Protein 3NRL (pdb70)

Sequence (134 aa):
REGTLFYDTETGRYDIRFDLESFYGGLHCGECFDVKVKDVWVPVRIEGDDWYLVGLNVSRLDGLRVRREGTLFYDTETGRYDIRFDLESFYGGLHCGECFDVKVKDVWVPVRIEGDDWYLVGLNVSRLDGLRVR

Structure (mmCIF, N/CA/C/O backbone):
data_3NRL
#
_entry.id   3NRL
#
_cell.length_a   40.581
_cell.length_b   53.072
_cell.length_c   76.477
_cell.angle_alpha   90.000
_cell.angle_beta   90.000
_cell.angle_gamma   90.000
#
_symmetry.space_group_name_H-M   'P 21 21 21'
#
loop_
_entity.id
_entity.type
_entity.pdbx_description
1 polymer 'uncharacterized protein RUMGNA_01417'
2 non-polymer 'SULFATE ION'
3 water water
#
loop_
_atom_site.group_PDB
_atom_site.id
_atom_site.type_symbol
_atom_site.label_atom_id
_atom_site.label_alt_id
_atom_site.label_comp_id
_atom_site.label_asym_id
_atom_site.label_entity_id
_atom_site.label_seq_id
_atom_site.pdbx_PDB_ins_code
_atom_site.Cartn_x
_atom_site.Cartn_y
_atom_site.Cartn_z
_atom_site.occupancy
_atom_site.B_iso_or_equiv
_atom_site.auth_seq_id
_atom_site.auth_comp_id
_atom_site.auth_asym_id
_atom_site.auth_atom_id
_atom_site.pdbx_PDB_model_num
ATOM 1 N N . ARG A 1 5 ? 29.812 16.747 7.600 1.00 35.71 5 ARG A N 1
ATOM 2 C CA . ARG A 1 5 ? 30.847 17.656 8.167 1.00 38.50 5 ARG A CA 1
ATOM 3 C C . ARG A 1 5 ? 30.838 19.036 7.514 1.00 31.56 5 ARG A C 1
ATOM 4 O O . ARG A 1 5 ? 30.383 19.999 8.121 1.00 25.83 5 ARG A O 1
ATOM 12 N N . GLU A 1 6 ? 31.330 19.130 6.282 1.00 29.19 6 GLU A N 1
ATOM 13 C CA . GLU A 1 6 ? 31.380 20.414 5.588 1.00 23.66 6 GLU A CA 1
ATOM 14 C C . GLU A 1 6 ? 30.216 20.661 4.636 1.00 25.24 6 GLU A C 1
ATOM 15 O O . GLU A 1 6 ? 29.747 19.755 3.946 1.00 23.60 6 GLU A O 1
ATOM 21 N N . GLY A 1 7 ? 29.752 21.906 4.616 1.00 21.26 7 GLY A N 1
ATOM 22 C CA . GLY A 1 7 ? 28.643 22.271 3.755 1.00 22.37 7 GLY A CA 1
ATOM 23 C C . GLY A 1 7 ? 28.605 23.766 3.502 1.00 22.19 7 GLY A C 1
ATOM 24 O O . GLY A 1 7 ? 29.522 24.497 3.873 1.00 17.42 7 GLY A O 1
ATOM 25 N N . THR A 1 8 ? 27.534 24.222 2.871 1.00 19.26 8 THR A N 1
ATOM 26 C CA . THR A 1 8 ? 27.378 25.635 2.568 1.00 13.91 8 THR A CA 1
ATOM 27 C C . THR A 1 8 ? 26.100 26.145 3.207 1.00 16.53 8 THR A C 1
ATOM 28 O O . THR A 1 8 ? 25.057 25.492 3.140 1.00 17.31 8 THR A O 1
ATOM 32 N N . LEU A 1 9 ? 26.198 27.314 3.826 1.00 18.30 9 LEU A N 1
ATOM 33 C CA . LEU A 1 9 ? 25.078 27.948 4.513 1.00 13.98 9 LEU A CA 1
ATOM 34 C C . LEU A 1 9 ? 24.239 28.777 3.544 1.00 17.26 9 LEU A C 1
ATOM 35 O O . LEU A 1 9 ? 24.778 29.518 2.714 1.00 17.99 9 LEU A O 1
ATOM 40 N N . PHE A 1 10 ? 22.916 28.649 3.641 1.00 17.95 10 PHE A N 1
ATOM 41 C CA . PHE A 1 10 ? 22.024 29.394 2.760 1.00 19.39 10 PHE A CA 1
ATOM 42 C C . PHE A 1 10 ? 20.656 29.604 3.402 1.00 15.84 10 PHE A C 1
ATOM 43 O O . PHE A 1 10 ? 20.262 28.869 4.311 1.00 21.90 10 PHE A O 1
ATOM 51 N N . TYR A 1 11 ? 19.936 30.615 2.934 1.00 26.51 11 TYR A N 1
ATOM 52 C CA . TYR A 1 11 ? 18.617 30.911 3.481 1.00 26.31 11 TYR A CA 1
ATOM 53 C C . TYR A 1 11 ? 17.522 30.226 2.673 1.00 27.15 11 TYR A C 1
ATOM 54 O O . TYR A 1 11 ? 17.477 30.337 1.447 1.00 27.86 11 TYR A O 1
ATOM 63 N N . ASP A 1 12 ? 16.639 29.520 3.370 1.00 31.64 12 ASP A N 1
ATOM 64 C CA . ASP A 1 12 ? 15.538 28.821 2.719 1.00 34.24 12 ASP A CA 1
ATOM 65 C C . ASP A 1 12 ? 14.261 29.653 2.817 1.00 38.54 12 ASP A C 1
ATOM 66 O O . ASP A 1 12 ? 13.748 29.877 3.909 1.00 39.93 12 ASP A O 1
ATOM 71 N N . THR A 1 13 ? 13.749 30.101 1.676 1.00 45.16 13 THR A N 1
ATOM 72 C CA . THR A 1 13 ? 12.540 30.918 1.649 1.00 53.87 13 THR A CA 1
ATOM 73 C C . THR A 1 13 ? 11.309 30.269 2.282 1.00 58.43 13 THR A C 1
ATOM 74 O O . THR A 1 13 ? 10.715 30.834 3.199 1.00 63.60 13 THR A O 1
ATOM 78 N N . GLU A 1 14 ? 10.918 29.094 1.794 1.00 66.55 14 GLU A N 1
ATOM 79 C CA . GLU A 1 14 ? 9.747 28.405 2.338 1.00 71.20 14 GLU A CA 1
ATOM 80 C C . GLU A 1 14 ? 10.004 27.786 3.706 1.00 71.39 14 GLU A C 1
ATOM 81 O O . GLU A 1 14 ? 9.587 26.665 3.987 1.00 75.48 14 GLU A O 1
ATOM 87 N N . THR A 1 15 ? 10.691 28.554 4.544 1.00 67.60 15 THR A N 1
ATOM 88 C CA . THR A 1 15 ? 11.057 28.195 5.911 1.00 64.95 15 THR A CA 1
ATOM 89 C C . THR A 1 15 ? 12.049 29.269 6.315 1.00 61.26 15 THR A C 1
ATOM 90 O O . THR A 1 15 ? 13.246 29.121 6.081 1.00 65.48 15 THR A O 1
ATOM 94 N N . GLY A 1 16 ? 11.539 30.351 6.899 1.00 54.33 16 GLY A N 1
ATOM 95 C CA . GLY A 1 16 ? 12.378 31.463 7.315 1.00 52.27 16 GLY A CA 1
ATOM 96 C C . GLY A 1 16 ? 13.594 31.096 8.142 1.00 44.83 16 GLY A C 1
ATOM 97 O O . GLY A 1 16 ? 13.928 31.783 9.105 1.00 51.06 16 GLY A O 1
ATOM 98 N N . ARG A 1 17 ? 14.262 30.017 7.755 1.00 41.94 17 ARG A N 1
ATOM 99 C CA . ARG A 1 17 ? 15.445 29.540 8.446 1.00 35.85 17 ARG A CA 1
ATOM 100 C C . ARG A 1 17 ? 16.603 29.359 7.481 1.00 35.66 17 ARG A C 1
ATOM 101 O O . ARG A 1 17 ? 16.414 29.206 6.270 1.00 29.60 17 ARG A O 1
ATOM 109 N N . TYR A 1 18 ? 17.807 29.379 8.036 1.00 33.20 18 TYR A N 1
ATOM 110 C CA . TYR A 1 18 ? 19.007 29.153 7.253 1.00 30.25 18 TYR A CA 1
ATOM 111 C C . TYR A 1 18 ? 19.178 27.645 7.273 1.00 26.15 18 TYR A C 1
ATOM 112 O O . TYR A 1 18 ? 18.700 26.973 8.191 1.00 26.85 18 TYR A O 1
ATOM 121 N N . ASP A 1 19 ? 19.828 27.105 6.254 1.00 30.11 19 ASP A N 1
ATOM 122 C CA . ASP A 1 19 ? 20.034 25.669 6.193 1.00 30.45 19 ASP A CA 1
ATOM 123 C C . ASP A 1 19 ? 21.425 25.398 5.655 1.00 23.52 19 ASP A C 1
ATOM 124 O O . ASP A 1 19 ? 22.118 26.313 5.215 1.00 20.46 19 ASP A O 1
ATOM 129 N N . ILE A 1 20 ? 21.833 24.139 5.695 1.00 25.25 20 ILE A N 1
ATOM 130 C CA . ILE A 1 20 ? 23.150 23.769 5.217 1.00 24.19 20 ILE A CA 1
ATOM 131 C C . ILE A 1 20 ? 23.075 22.671 4.171 1.00 29.20 20 ILE A C 1
ATOM 132 O O . ILE A 1 20 ? 22.468 21.626 4.395 1.00 27.71 20 ILE A O 1
ATOM 137 N N . ARG A 1 21 ? 23.688 22.922 3.023 1.00 21.59 21 ARG A N 1
ATOM 138 C CA . ARG A 1 21 ? 23.717 21.935 1.958 1.00 23.63 21 ARG A CA 1
ATOM 139 C C . ARG A 1 21 ? 25.049 21.198 2.053 1.00 26.38 21 ARG A C 1
ATOM 140 O O . ARG A 1 21 ? 26.112 21.802 1.885 1.00 23.98 21 ARG A O 1
ATOM 148 N N . PHE A 1 22 ? 24.988 19.897 2.321 1.00 27.76 22 PHE A N 1
ATOM 149 C CA . PHE A 1 22 ? 26.194 19.088 2.442 1.00 26.98 22 PHE A CA 1
ATOM 150 C C . PHE A 1 22 ? 26.560 18.415 1.127 1.00 32.26 22 PHE A C 1
ATOM 151 O O . PHE A 1 22 ? 27.736 18.273 0.795 1.00 33.82 22 PHE A O 1
ATOM 159 N N . ASP A 1 23 ? 25.544 17.999 0.384 1.00 27.10 23 ASP A N 1
ATOM 160 C CA . ASP A 1 23 ? 25.762 17.316 -0.881 1.00 38.14 23 ASP A CA 1
ATOM 161 C C . ASP A 1 23 ? 24.762 17.835 -1.902 1.00 36.48 23 ASP A C 1
ATOM 162 O O . ASP A 1 23 ? 23.886 18.633 -1.571 1.00 32.81 23 ASP A O 1
ATOM 167 N N . LEU A 1 24 ? 24.890 17.375 -3.140 1.00 33.23 24 LEU A N 1
ATOM 168 C CA . LEU A 1 24 ? 23.990 17.798 -4.202 1.00 36.12 24 LEU A CA 1
ATOM 169 C C . LEU A 1 24 ? 22.530 17.663 -3.760 1.00 40.52 24 LEU A C 1
ATOM 170 O O . LEU A 1 24 ? 21.696 18.512 -4.077 1.00 36.95 24 LEU A O 1
ATOM 175 N N . GLU A 1 25 ? 22.228 1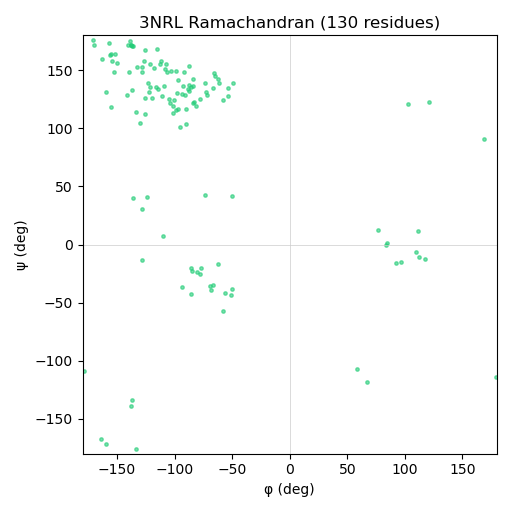6.604 -3.016 1.00 39.33 25 GLU A N 1
ATOM 176 C CA . GLU A 1 25 ? 20.869 16.376 -2.533 1.00 46.16 25 GLU A CA 1
ATOM 177 C C . GLU A 1 25 ? 20.828 15.950 -1.068 1.00 45.48 25 GLU A C 1
ATOM 178 O O . GLU A 1 25 ? 20.049 15.079 -0.683 1.00 45.96 25 GLU A O 1
ATOM 184 N N . SER A 1 26 ? 21.671 16.575 -0.255 1.00 38.77 26 SER A N 1
ATOM 185 C CA . SER A 1 26 ? 21.735 16.276 1.171 1.00 31.59 26 SER A CA 1
ATOM 186 C C . SER A 1 26 ? 21.753 17.597 1.930 1.00 37.46 26 SER A C 1
ATOM 187 O O . SER A 1 26 ? 22.708 18.366 1.817 1.00 26.09 26 SER A O 1
ATOM 190 N N . PHE A 1 27 ? 20.694 17.850 2.698 1.00 31.10 27 PHE A N 1
ATOM 191 C CA . PHE A 1 27 ? 20.560 19.087 3.462 1.00 32.90 27 PHE A CA 1
ATOM 192 C C . PHE A 1 27 ? 20.423 18.805 4.955 1.00 38.05 27 PHE A C 1
ATOM 193 O O . PHE A 1 27 ? 19.986 17.724 5.350 1.00 42.08 27 PHE A O 1
ATOM 201 N N . TYR A 1 28 ? 20.790 19.778 5.784 1.00 32.44 28 TYR A N 1
ATOM 202 C CA . TYR A 1 28 ? 20.700 19.613 7.233 1.00 31.31 28 TYR A CA 1
ATOM 203 C C . TYR A 1 28 ? 19.240 19.568 7.688 1.00 34.71 28 TYR A C 1
ATOM 204 O O . TYR A 1 28 ? 18.896 18.843 8.621 1.00 37.95 28 TYR A O 1
ATOM 213 N N . GLY A 1 29 ? 18.385 20.347 7.031 1.00 36.21 29 GLY A N 1
ATOM 214 C CA . GLY A 1 29 ? 16.976 20.349 7.386 1.00 42.20 29 GLY A CA 1
ATOM 215 C C . GLY A 1 29 ? 16.488 21.618 8.055 1.00 43.72 29 GLY A C 1
ATOM 216 O O . GLY A 1 29 ? 15.290 21.779 8.292 1.00 45.08 29 GLY A O 1
ATOM 217 N N . GLY A 1 30 ? 17.409 22.523 8.364 1.00 44.59 30 GLY A N 1
ATOM 218 C CA . GLY A 1 30 ? 17.023 23.766 9.003 1.00 37.88 30 GLY A CA 1
ATOM 219 C C . GLY A 1 30 ? 17.681 23.980 10.350 1.00 33.92 30 GLY A C 1
ATOM 220 O O . GLY A 1 30 ? 17.551 23.157 11.255 1.00 35.24 30 GLY A O 1
ATOM 221 N N . LEU A 1 31 ? 18.391 25.097 10.475 1.00 31.04 31 LEU A N 1
ATOM 222 C CA . LEU A 1 31 ? 19.078 25.460 11.708 1.00 28.60 31 LEU A CA 1
ATOM 223 C C . LEU A 1 31 ? 18.133 26.159 12.682 1.00 25.23 31 LEU A C 1
ATOM 224 O O . LEU A 1 31 ? 17.360 27.026 12.289 1.00 24.44 31 LEU A O 1
ATOM 229 N N . HIS A 1 32 ? 18.206 25.784 13.953 1.00 32.91 32 HIS A N 1
ATOM 230 C CA . HIS A 1 32 ? 17.362 26.391 14.978 1.00 37.53 32 HIS A CA 1
ATOM 231 C C . HIS A 1 32 ? 18.223 27.295 15.852 1.00 32.01 32 HIS A C 1
ATOM 232 O O . HIS A 1 32 ? 19.439 27.096 15.940 1.00 33.61 32 HIS A O 1
ATOM 239 N N . CYS A 1 33 ? 17.606 28.286 16.492 1.00 29.31 33 CYS A N 1
ATOM 240 C CA . CYS A 1 33 ? 18.357 29.191 17.355 1.00 28.16 33 CYS A CA 1
ATOM 241 C C . CYS A 1 33 ? 19.235 28.404 18.317 1.00 31.89 33 CYS A C 1
ATOM 242 O O . CYS A 1 33 ? 18.821 27.376 18.847 1.00 34.24 33 CYS A O 1
ATOM 245 N N . GLY A 1 34 ? 20.457 28.881 18.520 1.00 27.65 34 GLY A N 1
ATOM 246 C CA . GLY A 1 34 ? 21.364 28.210 19.432 1.00 30.64 34 GLY A CA 1
ATOM 247 C C . GLY A 1 34 ? 22.288 27.166 18.827 1.00 30.29 34 GLY A C 1
ATOM 248 O O . GLY A 1 34 ? 23.271 26.779 19.458 1.00 28.45 34 GLY A O 1
ATOM 249 N N . GLU A 1 35 ? 21.997 26.705 17.614 1.00 31.01 35 GLU A N 1
ATOM 250 C CA . GLU A 1 35 ? 22.849 25.694 16.997 1.00 32.75 35 GLU A CA 1
ATOM 251 C C . GLU A 1 35 ? 24.240 26.237 16.684 1.00 29.60 35 GLU A C 1
ATOM 252 O O . GLU A 1 35 ? 24.390 27.340 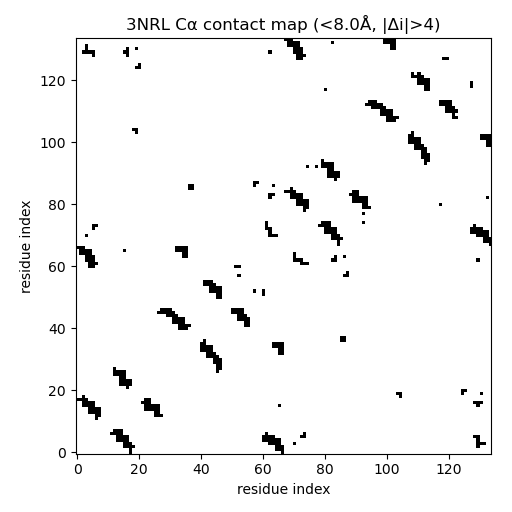16.163 1.00 25.79 35 GLU A O 1
ATOM 258 N N . CYS A 1 36 ? 25.255 25.448 17.015 1.00 25.98 36 CYS A N 1
ATOM 259 C CA . CYS A 1 36 ? 26.643 25.837 16.799 1.00 27.94 36 CYS A CA 1
ATOM 260 C C . CYS A 1 36 ? 27.315 25.067 15.662 1.00 27.77 36 CYS A C 1
ATOM 261 O O . CYS A 1 36 ? 26.966 23.922 15.372 1.00 23.92 36 CYS A O 1
ATOM 264 N N . PHE A 1 37 ? 28.288 25.718 15.029 1.00 29.55 37 PHE A N 1
ATOM 265 C CA . PHE A 1 37 ? 29.048 25.144 13.922 1.00 18.69 37 PHE A CA 1
ATOM 266 C C . PHE A 1 37 ? 30.222 26.082 13.622 1.00 21.15 37 PHE A C 1
ATOM 267 O O . PHE A 1 37 ? 30.294 27.167 14.196 1.00 19.95 37 PHE A O 1
ATOM 275 N N . ASP A 1 38 ? 31.145 25.665 12.755 1.00 18.43 38 ASP A N 1
ATOM 276 C CA . ASP A 1 38 ? 32.292 26.511 12.412 1.00 17.77 38 ASP A CA 1
ATOM 277 C C . ASP A 1 38 ? 32.102 27.146 11.042 1.00 17.76 38 ASP A C 1
ATOM 278 O O . ASP A 1 38 ? 31.467 26.565 10.166 1.00 23.98 38 ASP A O 1
ATOM 283 N N . VAL A 1 39 ? 32.671 28.336 10.870 1.00 17.20 39 VAL A N 1
ATOM 284 C CA . VAL A 1 39 ? 32.622 29.041 9.599 1.00 10.07 39 VAL A CA 1
ATOM 285 C C . VAL A 1 39 ? 34.053 29.104 9.086 1.00 13.32 39 VAL A C 1
ATOM 286 O O . VAL A 1 39 ? 34.980 29.426 9.834 1.00 15.99 39 VAL A O 1
ATOM 290 N N . LYS A 1 40 ? 34.228 28.794 7.810 1.00 14.68 40 LYS A N 1
ATOM 291 C CA . LYS A 1 40 ? 35.544 28.822 7.203 1.00 18.00 40 LYS A CA 1
ATOM 292 C C . LYS A 1 40 ? 35.924 30.268 6.891 1.00 18.31 40 LYS A C 1
ATOM 293 O O . LYS A 1 40 ? 35.174 30.995 6.234 1.00 17.03 40 LYS A O 1
ATOM 299 N N . VAL A 1 41 ? 37.079 30.684 7.397 1.00 18.88 41 VAL A N 1
ATOM 300 C CA . VAL A 1 41 ? 37.591 32.024 7.161 1.00 18.26 41 VAL A CA 1
ATOM 301 C C . VAL A 1 41 ? 39.018 31.806 6.701 1.00 20.08 41 VAL A C 1
ATOM 302 O O . VAL A 1 41 ? 39.906 31.490 7.501 1.00 20.13 41 VAL A O 1
ATOM 306 N N . LYS A 1 42 ? 39.221 31.963 5.398 1.00 21.32 42 LYS A N 1
ATOM 307 C CA . LYS A 1 42 ? 40.517 31.744 4.778 1.00 27.30 42 LYS A CA 1
ATOM 308 C C . LYS A 1 42 ? 40.943 30.303 5.062 1.00 25.36 42 LYS A C 1
ATOM 309 O O . LYS A 1 42 ? 40.369 29.372 4.503 1.00 32.35 42 LYS A O 1
ATOM 315 N N . ASP A 1 43 ? 41.921 30.108 5.939 1.00 20.74 43 ASP A N 1
ATOM 316 C CA . ASP A 1 43 ? 42.383 28.757 6.247 1.00 33.53 43 ASP A CA 1
ATOM 317 C C . ASP A 1 43 ? 41.996 28.313 7.655 1.00 37.81 43 ASP A C 1
ATOM 318 O O . ASP A 1 43 ? 42.419 27.255 8.120 1.00 33.18 43 ASP A O 1
ATOM 323 N N . VAL A 1 44 ? 41.187 29.120 8.332 1.00 30.38 44 VAL A N 1
ATOM 324 C CA . VAL A 1 44 ? 40.787 28.807 9.697 1.00 27.35 44 VAL A CA 1
ATOM 325 C C . VAL A 1 44 ? 39.291 28.601 9.868 1.00 31.59 44 VAL A C 1
ATOM 326 O O . VAL A 1 44 ? 38.489 29.164 9.127 1.00 25.16 44 VAL A O 1
ATOM 330 N N . TRP A 1 45 ? 38.930 27.785 10.856 1.00 24.77 45 TRP A N 1
ATOM 331 C CA . TRP A 1 45 ? 37.536 27.522 11.168 1.00 22.95 45 TRP A CA 1
ATOM 332 C C . TRP A 1 45 ? 37.207 28.310 12.431 1.00 26.21 45 TRP A C 1
ATOM 333 O O . TRP A 1 45 ? 37.848 28.126 13.467 1.00 24.83 45 TRP A O 1
ATOM 344 N N . VAL A 1 46 ? 36.210 29.187 12.335 1.00 22.92 46 VAL A N 1
ATOM 345 C CA . VAL A 1 46 ? 35.797 30.027 13.455 1.00 20.50 46 VAL A CA 1
ATOM 346 C C . VAL A 1 46 ? 34.496 29.519 14.067 1.00 18.37 46 VAL A C 1
ATOM 347 O O . VAL A 1 46 ? 33.497 29.363 13.368 1.00 15.08 46 VAL A O 1
ATOM 351 N N . PRO A 1 47 ? 34.491 29.259 15.386 1.00 17.00 47 PRO A N 1
ATOM 352 C CA . PRO A 1 47 ? 33.285 28.770 16.061 1.00 18.79 47 PRO A CA 1
ATOM 353 C C . PRO A 1 47 ? 32.221 29.855 16.184 1.00 16.87 47 PRO A C 1
ATOM 354 O O . PRO A 1 47 ? 32.495 30.962 16.650 1.00 22.41 47 PRO A O 1
ATOM 358 N N . VAL A 1 48 ? 31.008 29.539 15.756 1.00 15.27 48 VAL A N 1
ATOM 359 C CA . VAL A 1 48 ? 29.920 30.502 15.841 1.00 14.98 48 VAL A CA 1
ATOM 360 C C . VAL A 1 48 ? 28.654 29.832 16.341 1.00 21.72 48 VAL A C 1
ATOM 361 O O . VAL A 1 48 ? 28.580 28.606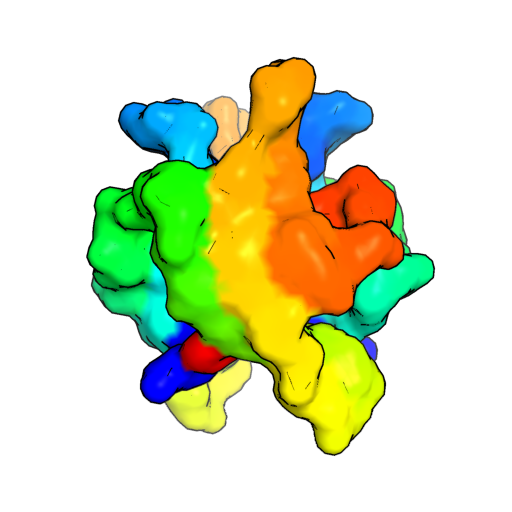 16.452 1.00 22.94 48 VAL A O 1
ATOM 365 N N . ARG A 1 49 ? 27.656 30.654 16.640 1.00 16.89 49 ARG A N 1
ATOM 366 C CA . ARG A 1 49 ? 26.364 30.169 17.100 1.00 24.20 49 ARG A CA 1
ATOM 367 C C . ARG A 1 49 ? 25.359 31.014 16.334 1.00 19.83 49 ARG A C 1
ATOM 368 O O . ARG A 1 49 ? 25.525 32.228 16.239 1.00 27.39 49 ARG A O 1
ATOM 376 N N . ILE A 1 50 ? 24.340 30.388 15.756 1.00 13.40 50 ILE A N 1
ATOM 377 C CA . ILE A 1 50 ? 23.357 31.171 15.023 1.00 12.35 50 ILE A CA 1
ATOM 378 C C . ILE A 1 50 ? 22.211 31.523 15.960 1.00 22.12 50 ILE A C 1
ATOM 379 O O . ILE A 1 50 ? 21.759 30.691 16.742 1.00 22.24 50 ILE A O 1
ATOM 384 N N . GLU A 1 51 ? 21.762 32.771 15.889 1.00 17.99 51 GLU A N 1
ATOM 385 C CA . GLU A 1 51 ? 20.685 33.248 16.747 1.00 25.09 51 GLU A CA 1
ATOM 386 C C . GLU A 1 51 ? 19.711 34.098 15.949 1.00 26.95 51 GLU A C 1
ATOM 387 O O . GLU A 1 51 ? 19.974 34.450 14.799 1.00 22.62 51 GLU A O 1
ATOM 401 N N . GLY A 1 53 ? 17.398 37.646 16.161 1.00 30.73 53 GLY A N 1
ATOM 402 C CA . GLY A 1 53 ? 17.060 38.894 16.823 1.00 36.08 53 GLY A CA 1
ATOM 403 C C . GLY A 1 53 ? 15.941 39.454 15.972 1.00 35.16 53 GLY A C 1
ATOM 404 O O . GLY A 1 53 ? 14.832 38.923 15.983 1.00 38.29 53 GLY A O 1
ATOM 405 N N . ASP A 1 54 ? 16.220 40.521 15.233 1.00 37.77 54 ASP A N 1
ATOM 406 C CA . ASP A 1 54 ? 15.224 41.088 14.333 1.00 43.70 54 ASP A CA 1
ATOM 407 C C . ASP A 1 54 ? 15.366 40.262 13.063 1.00 47.41 54 ASP A C 1
ATOM 408 O O . ASP A 1 54 ? 14.444 40.157 12.251 1.00 42.27 54 ASP A O 1
ATOM 413 N N . ASP A 1 55 ? 16.547 39.667 12.922 1.00 39.69 55 ASP A N 1
ATOM 414 C CA . ASP A 1 55 ? 16.885 38.828 11.782 1.00 40.22 55 ASP A CA 1
ATOM 415 C C . ASP A 1 55 ? 17.997 37.872 12.215 1.00 40.64 55 ASP A C 1
ATOM 416 O O . ASP A 1 55 ? 18.650 38.093 13.240 1.00 35.04 55 ASP A O 1
ATOM 421 N N . TRP A 1 56 ? 18.210 36.811 11.442 1.00 29.28 56 TRP A N 1
ATOM 422 C CA . TRP A 1 56 ? 19.245 35.833 11.769 1.00 26.32 56 TRP A CA 1
ATOM 423 C C . TRP A 1 56 ? 20.636 36.460 11.778 1.00 24.88 56 TRP A C 1
ATOM 424 O O . TRP A 1 56 ? 20.966 37.270 10.911 1.00 21.72 56 TRP A O 1
ATOM 435 N N . TYR A 1 57 ? 21.456 36.079 12.754 1.00 19.69 57 TYR A N 1
ATOM 436 C CA . TYR A 1 57 ? 22.810 36.606 12.835 1.00 18.74 57 TYR A CA 1
ATOM 437 C C . TYR A 1 57 ? 23.723 35.588 13.505 1.00 20.61 57 TYR A C 1
ATOM 438 O O . TYR A 1 57 ? 23.255 34.639 14.136 1.00 20.00 57 TYR A O 1
ATOM 447 N N . LEU A 1 58 ? 25.028 35.777 13.356 1.00 19.55 58 LEU A N 1
ATOM 448 C CA . LEU A 1 58 ? 25.972 34.852 13.960 1.00 18.77 58 LEU A CA 1
ATOM 449 C C . LEU A 1 58 ? 26.717 35.479 15.127 1.00 23.18 58 LEU A C 1
ATOM 450 O O . LEU A 1 58 ? 27.142 36.634 15.068 1.00 24.35 58 LEU A O 1
ATOM 455 N N . VAL A 1 59 ? 26.843 34.718 16.206 1.00 21.66 59 VAL A N 1
ATOM 456 C CA . VAL A 1 59 ? 27.591 35.172 17.361 1.00 15.05 59 VAL A CA 1
ATOM 457 C C . VAL A 1 59 ? 28.957 34.517 17.174 1.00 18.23 59 VAL A C 1
ATOM 458 O O . VAL A 1 59 ? 29.036 33.319 16.902 1.00 20.21 59 VAL A O 1
ATOM 462 N N . GLY A 1 60 ? 30.022 35.301 17.286 1.00 16.65 60 GLY A N 1
ATOM 463 C CA . GLY A 1 60 ? 31.354 34.746 17.146 1.00 22.95 60 GLY A CA 1
ATOM 464 C C . GLY A 1 60 ? 32.124 35.184 15.921 1.00 24.03 60 GLY A C 1
ATOM 465 O O . GLY A 1 60 ? 33.322 34.928 15.815 1.00 24.40 60 GLY A O 1
ATOM 466 N N . LEU A 1 61 ? 31.444 35.850 14.996 1.00 24.42 61 LEU A N 1
ATOM 467 C CA . LEU A 1 61 ? 32.091 36.302 13.779 1.00 25.26 61 LEU A CA 1
ATOM 468 C C . LEU A 1 61 ? 31.296 37.427 13.133 1.00 22.97 61 LEU A C 1
ATOM 469 O O . LEU A 1 61 ? 30.082 37.326 12.962 1.00 23.90 61 LEU A O 1
ATOM 474 N N . ASN A 1 62 ? 31.984 38.506 12.783 1.00 20.37 62 ASN A N 1
ATOM 475 C CA . ASN A 1 62 ? 31.323 39.626 12.137 1.00 24.51 62 ASN A CA 1
ATOM 476 C C . ASN A 1 62 ? 31.361 39.411 10.625 1.00 23.76 62 ASN A C 1
ATOM 477 O O . ASN A 1 62 ? 32.435 39.346 10.020 1.00 21.65 62 ASN A O 1
ATOM 482 N N . VAL A 1 63 ? 30.181 39.268 10.028 1.00 18.41 63 VAL A N 1
ATOM 483 C CA . VAL A 1 63 ? 30.067 39.075 8.586 1.00 25.58 63 VAL A CA 1
ATOM 484 C C . VAL A 1 63 ? 28.994 40.005 8.020 1.00 24.34 63 VAL A C 1
ATOM 485 O O . VAL A 1 63 ? 28.060 40.386 8.725 1.00 22.97 63 VAL A O 1
ATOM 489 N N . SER A 1 64 ? 29.129 40.366 6.747 1.00 18.98 64 SER A N 1
ATOM 490 C CA . SER A 1 64 ? 28.166 41.254 6.097 1.00 21.76 64 SER A CA 1
ATOM 491 C C . SER A 1 64 ? 26.814 40.566 5.963 1.00 24.94 64 SER A C 1
ATOM 492 O O . SER A 1 64 ? 25.763 41.205 6.061 1.00 27.72 64 SER A O 1
ATOM 495 N N . ARG A 1 65 ? 26.858 39.257 5.732 1.00 19.34 65 ARG A N 1
ATOM 496 C CA . ARG A 1 65 ? 25.662 38.442 5.582 1.00 17.43 65 ARG A CA 1
ATOM 497 C C . ARG A 1 65 ? 26.045 36.976 5.744 1.00 12.68 65 ARG A C 1
ATOM 498 O O . ARG A 1 65 ? 27.210 36.614 5.581 1.00 15.41 65 ARG A O 1
ATOM 506 N N . LEU A 1 66 ? 25.063 36.137 6.050 1.00 17.37 66 LEU A N 1
ATOM 507 C CA . LEU A 1 66 ? 25.302 34.709 6.259 1.00 20.39 66 LEU A CA 1
ATOM 508 C C . LEU A 1 66 ? 25.290 33.874 4.977 1.00 17.32 66 LEU A C 1
ATOM 509 O O . LEU A 1 66 ? 25.833 32.772 4.934 1.00 13.06 66 LEU A O 1
ATOM 514 N N . ASP A 1 67 ? 24.673 34.406 3.933 1.00 15.54 67 ASP A N 1
ATOM 515 C CA . ASP A 1 67 ? 24.539 33.687 2.671 1.00 23.80 67 ASP A CA 1
ATOM 516 C C . ASP A 1 67 ? 25.823 33.242 1.987 1.00 20.06 67 ASP A C 1
ATOM 517 O O . ASP A 1 67 ? 26.701 34.051 1.702 1.00 18.11 67 ASP A O 1
ATOM 522 N N . GLY A 1 68 ? 25.911 31.944 1.713 1.00 18.93 68 GLY A N 1
ATOM 523 C CA . GLY A 1 68 ? 27.061 31.407 1.015 1.00 18.42 68 GLY A CA 1
ATOM 524 C C . GLY A 1 68 ? 28.292 31.054 1.819 1.00 20.64 68 GLY A C 1
ATOM 525 O O . GLY A 1 68 ? 29.288 30.624 1.250 1.00 17.17 68 GLY A O 1
ATOM 526 N N . LEU A 1 69 ? 28.249 31.232 3.134 1.00 14.78 69 LEU A N 1
ATOM 527 C CA . LEU A 1 69 ? 29.411 30.905 3.952 1.00 16.92 69 LEU A CA 1
ATOM 528 C C . LEU A 1 69 ? 29.674 29.403 3.921 1.00 13.37 69 LEU A C 1
ATOM 529 O O . LEU A 1 69 ? 28.742 28.606 3.807 1.00 14.39 69 LEU A O 1
ATOM 534 N N . ARG A 1 70 ? 30.943 29.014 4.007 1.00 13.54 70 ARG A N 1
ATOM 535 C CA . ARG A 1 70 ? 31.276 27.595 4.048 1.00 15.14 70 ARG A CA 1
ATOM 536 C C . ARG A 1 70 ? 31.295 27.247 5.521 1.00 18.66 70 ARG A C 1
ATOM 537 O O . ARG A 1 70 ? 31.927 27.941 6.319 1.00 17.76 70 ARG A O 1
ATOM 545 N N . VAL A 1 71 ? 30.575 26.193 5.885 1.00 13.23 71 VAL A N 1
ATOM 546 C CA . VAL A 1 71 ? 30.493 25.786 7.272 1.00 14.97 71 VAL A CA 1
ATOM 547 C C . VAL A 1 71 ? 30.873 24.324 7.483 1.00 11.40 71 VAL A C 1
ATOM 548 O O . VAL A 1 71 ? 30.977 23.543 6.534 1.00 17.08 71 VAL A O 1
ATOM 552 N N . ARG A 1 72 ? 31.066 23.978 8.748 1.00 18.20 72 ARG A N 1
ATOM 553 C CA . ARG A 1 72 ? 31.448 22.637 9.156 1.00 20.91 72 ARG A CA 1
ATOM 554 C C . ARG A 1 72 ? 30.807 22.319 10.506 1.00 27.60 72 ARG A C 1
ATOM 555 O O . ARG A 1 72 ? 30.717 23.188 11.382 1.00 24.13 72 ARG A O 1
ATOM 571 N N . ARG B 1 5 ? 38.724 30.711 -9.625 1.00 27.23 5 ARG B N 1
ATOM 572 C CA . ARG B 1 5 ? 38.210 31.018 -8.256 1.00 24.32 5 ARG B CA 1
ATOM 573 C C . ARG B 1 5 ? 37.034 30.135 -7.879 1.00 22.91 5 ARG B C 1
ATOM 574 O O . ARG B 1 5 ? 36.063 30.024 -8.630 1.00 20.49 5 ARG B O 1
ATOM 582 N N . GLU B 1 6 ? 37.116 29.518 -6.706 1.00 22.59 6 GLU B N 1
ATOM 583 C CA . GLU B 1 6 ? 36.038 28.662 -6.233 1.00 22.30 6 GLU B CA 1
ATOM 584 C C . GLU B 1 6 ? 35.188 29.455 -5.251 1.00 20.38 6 GLU B C 1
ATOM 585 O O . GLU B 1 6 ? 35.682 30.354 -4.567 1.00 19.52 6 GLU B O 1
ATOM 591 N N . GLY B 1 7 ? 33.902 29.139 -5.202 1.00 14.64 7 GLY B N 1
ATOM 592 C CA . GLY B 1 7 ? 33.027 29.854 -4.294 1.00 16.52 7 GLY B CA 1
ATOM 593 C C . GLY B 1 7 ? 31.724 29.126 -4.090 1.00 18.74 7 GLY B C 1
ATOM 594 O O . GLY B 1 7 ? 31.581 27.966 -4.476 1.00 18.74 7 GLY B O 1
ATOM 595 N N . THR B 1 8 ? 30.764 29.814 -3.487 1.00 15.95 8 THR B N 1
ATOM 596 C CA . THR B 1 8 ? 29.469 29.212 -3.235 1.00 15.05 8 THR B CA 1
ATOM 597 C C . THR B 1 8 ? 28.370 30.042 -3.882 1.00 19.04 8 THR B C 1
ATOM 598 O O . THR B 1 8 ? 28.406 31.271 -3.855 1.00 16.58 8 THR B O 1
ATOM 602 N N . LEU B 1 9 ? 27.404 29.345 -4.471 1.00 15.09 9 LEU B N 1
ATOM 603 C CA . LEU B 1 9 ? 26.270 29.969 -5.145 1.00 10.43 9 LEU B CA 1
ATOM 604 C C . LEU B 1 9 ? 25.163 30.215 -4.120 1.00 12.79 9 LEU B C 1
ATOM 605 O O . LEU B 1 9 ? 24.834 29.325 -3.337 1.00 14.45 9 LEU B O 1
ATOM 610 N N . PHE B 1 10 ? 24.600 31.420 -4.120 1.00 14.32 10 PHE B N 1
ATOM 611 C CA . PHE B 1 10 ? 23.535 31.752 -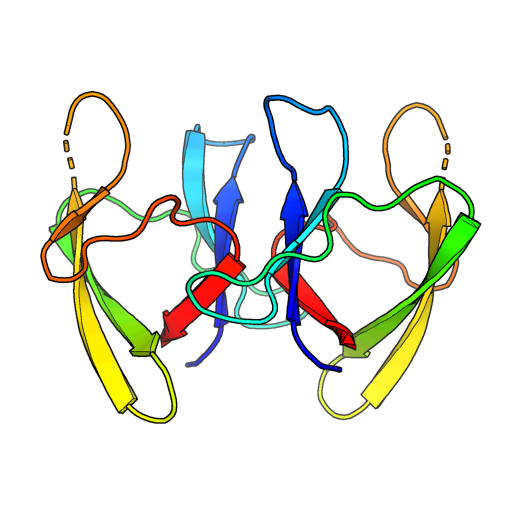3.175 1.00 15.93 10 PHE B CA 1
ATOM 612 C C . PHE B 1 10 ? 22.577 32.785 -3.765 1.00 20.45 10 PHE B C 1
ATOM 613 O O . PHE B 1 10 ? 22.940 33.534 -4.670 1.00 15.04 10 PHE B O 1
ATOM 621 N N . TYR B 1 11 ? 21.352 32.806 -3.253 1.00 17.83 11 TYR B N 1
ATOM 622 C CA . TYR B 1 11 ? 20.340 33.742 -3.724 1.00 20.72 11 TYR B CA 1
ATOM 623 C C . TYR B 1 11 ? 20.517 35.079 -3.018 1.00 15.95 11 TYR B C 1
ATOM 624 O O . TYR B 1 11 ? 20.474 35.149 -1.786 1.00 19.88 11 TYR B O 1
ATOM 633 N N . ASP B 1 12 ? 20.713 36.132 -3.808 1.00 21.69 12 ASP B N 1
ATOM 634 C CA . ASP B 1 12 ? 20.925 37.476 -3.287 1.00 17.78 12 ASP B CA 1
ATOM 635 C C . ASP B 1 12 ? 19.632 38.283 -3.246 1.00 16.10 12 ASP B C 1
ATOM 636 O O . ASP B 1 12 ? 19.190 38.805 -4.264 1.00 18.29 12 ASP B O 1
ATOM 641 N N . THR B 1 13 ? 19.048 38.391 -2.057 1.00 20.25 13 THR B N 1
ATOM 642 C CA . THR B 1 13 ? 17.797 39.122 -1.873 1.00 20.33 13 THR B CA 1
ATOM 643 C C . THR B 1 13 ? 17.889 40.608 -2.213 1.00 24.21 13 THR B C 1
ATOM 644 O O . THR B 1 13 ? 16.866 41.265 -2.392 1.00 22.22 13 THR B O 1
ATOM 648 N N . GLU B 1 14 ? 19.101 41.148 -2.300 1.00 22.71 14 GLU B N 1
ATOM 649 C CA . GLU B 1 14 ? 19.240 42.563 -2.631 1.00 22.87 14 GLU B CA 1
ATOM 650 C C . GLU B 1 14 ? 19.030 42.809 -4.124 1.00 25.53 14 GLU B C 1
ATOM 651 O O . GLU B 1 14 ? 18.732 43.933 -4.532 1.00 21.61 14 GLU B O 1
ATOM 657 N N . THR B 1 15 ? 19.179 41.764 -4.937 1.00 22.66 15 THR B N 1
ATOM 658 C CA . THR B 1 15 ? 19.041 41.904 -6.388 1.00 18.80 15 THR B CA 1
ATOM 659 C C . THR B 1 15 ? 18.089 40.925 -7.059 1.00 20.82 15 THR B C 1
ATOM 660 O O . THR B 1 15 ? 17.738 41.106 -8.225 1.00 22.96 15 THR B O 1
ATOM 664 N N . GLY B 1 16 ? 17.686 39.883 -6.341 1.00 19.02 16 GLY B N 1
ATOM 665 C CA . GLY B 1 16 ? 16.792 38.898 -6.927 1.00 20.94 16 GLY B CA 1
ATOM 666 C C . GLY B 1 16 ? 17.539 37.963 -7.866 1.00 22.30 16 GLY B C 1
ATOM 667 O O . GLY B 1 16 ? 16.933 37.204 -8.627 1.00 19.89 16 GLY B O 1
ATOM 668 N N . ARG B 1 17 ? 18.865 38.021 -7.809 1.00 20.92 17 ARG B N 1
ATOM 669 C CA . ARG B 1 17 ? 19.718 37.180 -8.648 1.00 17.10 17 ARG B CA 1
ATOM 670 C C . ARG B 1 17 ? 20.517 36.216 -7.787 1.00 18.53 17 ARG B C 1
ATOM 671 O O . ARG B 1 17 ? 20.574 36.339 -6.562 1.00 18.79 17 ARG B O 1
ATOM 679 N N . TYR B 1 18 ? 21.145 35.251 -8.442 1.00 20.38 18 TYR B N 1
ATOM 680 C CA . TYR B 1 18 ? 22.002 34.333 -7.732 1.00 20.17 18 TYR B CA 1
ATOM 681 C C . TYR B 1 18 ? 23.360 34.996 -7.836 1.00 13.78 18 TYR B C 1
ATOM 682 O O . TYR B 1 18 ? 23.642 35.721 -8.802 1.00 17.23 18 TYR B O 1
ATOM 691 N N . ASP B 1 19 ? 24.181 34.803 -6.816 1.00 14.01 19 ASP B N 1
ATOM 692 C CA . ASP B 1 19 ? 25.506 35.395 -6.810 1.00 14.80 19 ASP B CA 1
ATOM 693 C C . ASP B 1 19 ? 26.478 34.350 -6.281 1.00 14.77 19 ASP B C 1
ATOM 694 O O . ASP B 1 19 ? 26.065 33.288 -5.816 1.00 14.86 19 ASP B O 1
ATOM 699 N N . ILE B 1 20 ? 27.764 34.651 -6.364 1.00 14.45 20 ILE B N 1
ATOM 700 C CA . ILE B 1 20 ? 28.777 33.730 -5.894 1.00 14.62 20 ILE B CA 1
ATOM 701 C C . ILE B 1 20 ? 29.631 34.406 -4.834 1.00 15.80 20 ILE B C 1
ATOM 702 O O . ILE B 1 20 ? 30.080 35.539 -5.018 1.00 13.45 20 ILE B O 1
ATOM 707 N N . ARG B 1 21 ? 29.829 33.714 -3.719 1.00 11.84 21 ARG B N 1
ATOM 708 C CA . ARG B 1 21 ? 30.666 34.228 -2.647 1.00 15.79 21 ARG B CA 1
ATOM 709 C C . ARG B 1 21 ? 32.001 33.498 -2.774 1.00 15.93 21 ARG B C 1
ATOM 710 O O . ARG B 1 21 ? 32.068 32.289 -2.573 1.00 18.01 21 ARG B O 1
ATOM 718 N N . PHE B 1 22 ? 33.053 34.235 -3.113 1.00 19.73 22 PHE B N 1
ATOM 719 C CA . PHE B 1 22 ? 34.380 33.653 -3.280 1.00 22.13 22 PHE B CA 1
ATOM 720 C C . PHE B 1 22 ? 35.150 33.571 -1.965 1.00 22.97 22 PHE B C 1
ATOM 721 O O . PHE B 1 22 ? 35.799 32.571 -1.679 1.00 28.34 22 PHE B O 1
ATOM 729 N N . ASP B 1 23 ? 35.080 34.630 -1.168 1.00 21.23 23 ASP B N 1
ATOM 730 C CA . ASP B 1 23 ? 35.768 34.654 0.122 1.00 27.50 23 ASP B CA 1
ATOM 731 C C . ASP B 1 23 ? 34.816 35.183 1.184 1.00 24.81 23 ASP B C 1
ATOM 732 O O . ASP B 1 23 ? 33.647 35.444 0.901 1.00 19.76 23 ASP B O 1
ATOM 737 N N . LEU B 1 24 ? 35.307 35.355 2.406 1.00 23.20 24 LEU B N 1
ATOM 738 C CA . LEU B 1 24 ? 34.435 35.848 3.459 1.00 23.49 24 LEU B CA 1
ATOM 739 C C . LEU B 1 24 ? 33.685 37.116 3.045 1.00 24.77 24 LEU B C 1
ATOM 740 O O . LEU B 1 24 ? 32.485 37.242 3.290 1.00 18.82 24 LEU B O 1
ATOM 745 N N . GLU B 1 25 ? 34.377 38.055 2.411 1.00 19.90 25 GLU B N 1
ATOM 746 C CA . GLU B 1 25 ? 33.720 39.292 1.998 1.00 20.58 25 GLU B CA 1
ATOM 747 C C . GLU B 1 25 ? 33.926 39.646 0.527 1.00 19.68 25 GLU B C 1
ATOM 748 O O . GLU B 1 25 ? 33.937 40.819 0.156 1.00 20.96 25 GLU B O 1
ATOM 754 N N . SER B 1 26 ? 34.073 38.627 -0.312 1.00 17.59 26 SER B N 1
ATOM 755 C CA . SER B 1 26 ? 34.266 38.841 -1.738 1.00 18.71 26 SER B CA 1
ATOM 756 C C . SER B 1 26 ? 33.123 38.172 -2.500 1.00 20.08 26 SER B C 1
ATOM 757 O O . SER B 1 26 ? 32.866 36.979 -2.331 1.00 21.22 26 SER B O 1
ATOM 760 N N . PHE B 1 27 ? 32.449 38.950 -3.341 1.00 16.62 27 PHE B N 1
ATOM 761 C CA . PHE B 1 27 ? 31.308 38.462 -4.108 1.00 19.26 27 PHE B CA 1
ATOM 762 C C . PHE B 1 27 ? 31.463 38.760 -5.601 1.00 27.46 27 PHE B C 1
ATOM 763 O O . PHE B 1 27 ? 32.124 39.727 -5.981 1.00 19.04 27 PHE B O 1
ATOM 771 N N . TYR B 1 28 ? 30.846 37.933 -6.441 1.00 15.21 28 TYR B N 1
ATOM 772 C CA . TYR B 1 28 ? 30.919 38.128 -7.883 1.00 17.25 28 TYR B CA 1
ATOM 773 C C . TYR B 1 28 ? 30.154 39.383 -8.283 1.00 21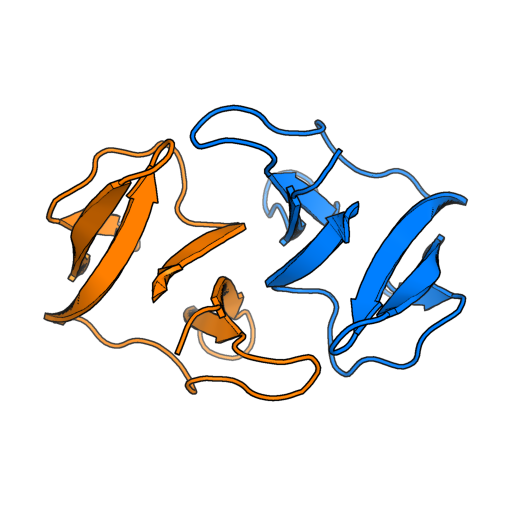.17 28 TYR B C 1
ATOM 774 O O . TYR B 1 28 ? 30.591 40.132 -9.155 1.00 23.54 28 TYR B O 1
ATOM 783 N N . GLY B 1 29 ? 29.013 39.610 -7.640 1.00 22.93 29 GLY B N 1
ATOM 784 C CA . GLY B 1 29 ? 28.224 40.791 -7.946 1.00 28.32 29 GLY B CA 1
ATOM 785 C C . GLY B 1 29 ? 26.896 40.537 -8.636 1.00 30.00 29 GLY B C 1
ATOM 786 O O . GLY B 1 29 ? 26.260 41.474 -9.126 1.00 32.29 29 GLY B O 1
ATOM 787 N N . GLY B 1 30 ? 26.469 39.281 -8.687 1.00 22.98 30 GLY B N 1
ATOM 788 C CA . GLY B 1 30 ? 25.195 38.979 -9.317 1.00 22.33 30 GLY B CA 1
ATOM 789 C C . GLY B 1 30 ? 25.345 38.385 -10.701 1.00 21.01 30 GLY B C 1
ATOM 790 O O . GLY B 1 30 ? 25.916 39.006 -11.600 1.00 22.47 30 GLY B O 1
ATOM 791 N N . LEU B 1 31 ? 24.817 37.180 -10.871 1.00 20.65 31 LEU B N 1
ATOM 792 C CA . LEU B 1 31 ? 24.897 36.475 -12.141 1.00 19.23 31 LEU B CA 1
ATOM 793 C C . LEU B 1 31 ? 23.798 36.890 -13.107 1.00 14.15 31 LEU B C 1
ATOM 794 O O . LEU B 1 31 ? 22.657 37.125 -12.711 1.00 19.21 31 LEU B O 1
ATOM 799 N N . HIS B 1 32 ? 24.148 36.968 -14.384 1.00 18.10 32 HIS B N 1
ATOM 800 C CA . HIS B 1 32 ? 23.181 37.325 -15.415 1.00 21.48 32 HIS B CA 1
ATOM 801 C C . HIS B 1 32 ? 22.917 36.127 -16.321 1.00 24.46 32 HIS B C 1
ATOM 802 O O . HIS B 1 32 ? 23.729 35.205 -16.401 1.00 16.27 32 HIS B O 1
ATOM 809 N N . CYS B 1 33 ? 21.770 36.136 -16.991 1.00 21.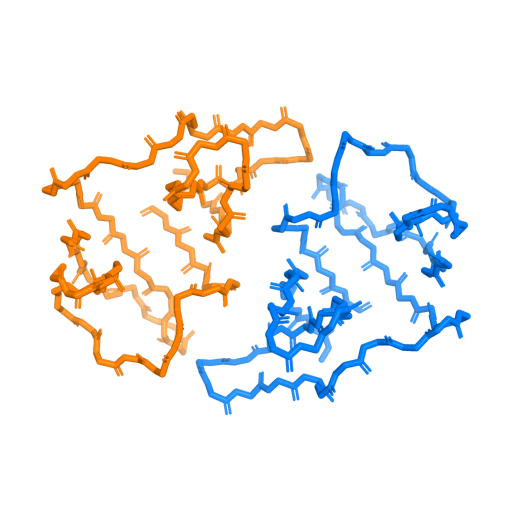17 33 CYS B N 1
ATOM 810 C CA . CYS B 1 33 ? 21.419 35.051 -17.895 1.00 23.30 33 CYS B CA 1
ATOM 811 C C . CYS B 1 33 ? 22.528 34.825 -18.902 1.00 21.46 33 CYS B C 1
ATOM 812 O O . CYS B 1 33 ? 23.062 35.779 -19.472 1.00 21.96 33 CYS B O 1
ATOM 815 N N . GLY B 1 34 ? 22.883 33.563 -19.117 1.00 20.90 34 GLY B N 1
ATOM 816 C CA . GLY B 1 34 ? 23.920 33.263 -20.087 1.00 21.07 34 GLY B CA 1
ATOM 817 C C . GLY B 1 34 ? 25.317 33.067 -19.535 1.00 26.54 34 GLY B C 1
ATOM 818 O O . GLY B 1 34 ? 26.184 32.554 -20.236 1.00 25.75 34 GLY B O 1
ATOM 819 N N . GLU B 1 35 ? 25.552 33.469 -18.289 1.00 21.10 35 GLU B N 1
ATOM 820 C CA . GLU B 1 35 ? 26.877 33.302 -17.696 1.00 18.63 35 GLU B CA 1
ATOM 821 C C . GLU B 1 35 ? 27.142 31.837 -17.356 1.00 23.03 35 GLU B C 1
ATOM 822 O O . GLU B 1 35 ? 26.257 31.131 -16.872 1.00 21.34 35 GLU B O 1
ATOM 828 N N . CYS B 1 36 ? 28.364 31.386 -17.617 1.00 18.54 36 CYS B N 1
ATOM 829 C CA . CYS B 1 36 ? 28.732 30.002 -17.380 1.00 23.68 36 CYS B CA 1
ATOM 830 C C . CYS B 1 36 ? 29.750 29.810 -16.268 1.00 19.31 36 CYS B C 1
ATOM 831 O O . CYS B 1 36 ? 30.531 30.704 -15.953 1.00 21.56 36 CYS B O 1
ATOM 834 N N . PHE B 1 37 ? 29.726 28.621 -15.681 1.00 19.43 37 PHE B N 1
ATOM 835 C CA . PHE B 1 37 ? 30.634 28.262 -14.605 1.00 18.70 37 PHE B CA 1
ATOM 836 C C . PHE B 1 37 ? 30.485 26.769 -14.341 1.00 18.59 37 PHE B C 1
ATOM 837 O O . PHE B 1 37 ? 29.664 26.104 -14.980 1.00 21.52 37 PHE B O 1
ATOM 845 N N . ASP B 1 38 ? 31.294 26.233 -13.434 1.00 18.02 38 ASP B N 1
ATOM 846 C CA . ASP B 1 38 ? 31.213 24.812 -13.103 1.00 12.74 38 ASP B CA 1
ATOM 847 C C . ASP B 1 38 ? 30.571 24.616 -11.738 1.00 20.56 38 ASP B C 1
ATOM 848 O O . ASP B 1 38 ? 30.717 25.452 -10.851 1.00 18.04 38 ASP B O 1
ATOM 853 N N . VAL B 1 39 ? 29.866 23.500 -11.586 1.00 16.76 39 VAL B N 1
ATOM 854 C CA . VAL B 1 39 ? 29.235 23.139 -10.325 1.00 17.22 39 VAL B CA 1
ATOM 855 C C . VAL B 1 39 ? 29.909 21.846 -9.860 1.00 19.70 39 VAL B C 1
ATOM 856 O O . VAL B 1 39 ? 30.134 20.930 -10.658 1.00 20.20 39 VAL B O 1
ATOM 860 N N . LYS B 1 40 ? 30.251 21.778 -8.580 1.00 22.65 40 LYS B N 1
ATOM 861 C CA . LYS B 1 40 ? 30.894 20.583 -8.048 1.00 25.99 40 LYS B CA 1
ATOM 862 C C . LYS B 1 40 ? 29.870 19.510 -7.724 1.00 28.95 40 LYS B C 1
ATOM 863 O O . LYS B 1 40 ? 28.977 19.721 -6.912 1.00 34.04 40 LYS B O 1
ATOM 869 N N . VAL B 1 41 ? 29.998 18.363 -8.382 1.00 30.27 41 VAL B N 1
ATOM 870 C CA . VAL B 1 41 ? 29.115 17.226 -8.150 1.00 28.28 41 VAL B CA 1
ATOM 871 C C . VAL B 1 41 ? 30.078 16.089 -7.838 1.00 40.35 41 VAL B C 1
ATOM 872 O O . VAL B 1 41 ? 30.832 15.657 -8.713 1.00 37.86 41 VAL B O 1
ATOM 876 N N . LYS B 1 42 ? 30.064 15.618 -6.593 1.00 40.63 42 LYS B N 1
ATOM 877 C CA . LYS B 1 42 ? 30.979 14.563 -6.169 1.00 46.55 42 LYS B CA 1
ATOM 878 C C . LYS B 1 42 ? 32.382 15.159 -6.209 1.00 43.50 42 LYS B C 1
ATOM 879 O O . LYS B 1 42 ? 32.672 16.124 -5.505 1.00 46.72 42 LYS B O 1
ATOM 885 N N . ASP B 1 43 ? 33.249 14.590 -7.036 1.00 42.65 43 ASP B N 1
ATOM 886 C CA . ASP B 1 43 ? 34.606 15.101 -7.165 1.00 47.77 43 ASP B CA 1
ATOM 887 C C . ASP B 1 43 ? 34.876 15.442 -8.628 1.00 42.97 43 ASP B C 1
ATOM 888 O O . ASP B 1 43 ? 35.953 15.180 -9.161 1.00 44.64 43 ASP B O 1
ATOM 893 N N . VAL B 1 44 ? 33.873 16.034 -9.265 1.00 39.47 44 VAL B N 1
ATOM 894 C CA . VAL B 1 44 ? 33.953 16.430 -10.662 1.00 36.11 44 VAL B CA 1
ATOM 895 C C . VAL B 1 44 ? 33.295 17.795 -10.836 1.00 35.16 44 VAL B C 1
ATOM 896 O O . VAL B 1 44 ? 32.362 18.136 -10.106 1.00 37.53 44 VAL B O 1
ATOM 900 N N . TRP B 1 45 ? 33.793 18.575 -11.790 1.00 26.27 45 TRP B N 1
ATOM 901 C CA . TRP B 1 45 ? 33.237 19.894 -12.065 1.00 24.35 45 TRP B CA 1
ATOM 902 C C . TRP B 1 45 ? 32.345 19.799 -13.296 1.00 21.34 45 TRP B C 1
ATOM 903 O O . TRP B 1 45 ? 32.816 19.453 -14.377 1.00 26.60 45 TRP B O 1
ATOM 914 N N . VAL B 1 46 ? 31.063 20.115 -13.131 1.00 24.89 46 VAL B N 1
ATOM 915 C CA . VAL B 1 46 ? 30.111 20.055 -14.234 1.00 20.91 46 VAL B CA 1
ATOM 916 C C . VAL B 1 46 ? 29.846 21.437 -14.824 1.00 22.91 46 VAL B C 1
ATOM 917 O O . VAL B 1 46 ? 29.455 22.367 -14.113 1.00 19.11 46 VAL B O 1
ATOM 921 N N . PRO B 1 47 ? 30.061 21.593 -16.140 1.00 20.17 47 PRO B N 1
ATOM 922 C CA . PRO B 1 47 ? 29.827 22.892 -16.773 1.00 20.58 47 PRO B CA 1
ATOM 923 C C . PRO B 1 47 ? 28.345 23.216 -16.905 1.00 18.01 47 PRO B C 1
ATOM 924 O O . PRO B 1 47 ? 27.548 22.389 -17.356 1.00 21.08 47 PRO B O 1
ATOM 928 N N . VAL B 1 48 ? 27.983 24.423 -16.491 1.00 17.26 48 VAL B N 1
ATOM 929 C CA . VAL B 1 48 ? 26.601 24.868 -16.560 1.00 16.43 48 VAL B CA 1
ATOM 930 C C . VAL B 1 48 ? 26.509 26.302 -17.068 1.00 17.82 48 VAL B C 1
ATOM 931 O O . VAL B 1 48 ? 27.512 27.002 -17.217 1.00 18.24 48 VAL B O 1
ATOM 935 N N . ARG B 1 49 ? 25.282 26.719 -17.341 1.00 17.45 49 ARG B N 1
ATOM 936 C CA . ARG B 1 49 ? 24.993 28.065 -17.802 1.00 14.06 49 ARG B CA 1
ATOM 937 C C . ARG B 1 49 ? 23.700 28.406 -17.075 1.00 21.45 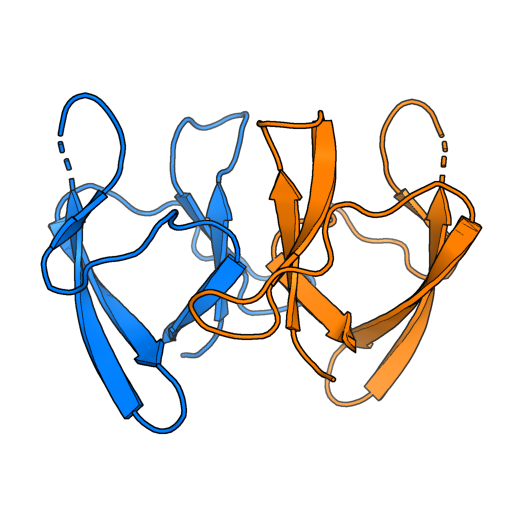49 ARG B C 1
ATOM 938 O O . ARG B 1 49 ? 22.741 27.628 -17.103 1.00 21.37 49 ARG B O 1
ATOM 946 N N . ILE B 1 50 ? 23.671 29.550 -16.404 1.00 18.51 50 ILE B N 1
ATOM 947 C CA . ILE B 1 50 ? 22.471 29.921 -15.678 1.00 15.73 50 ILE B CA 1
ATOM 948 C C . ILE B 1 50 ? 21.518 30.678 -16.594 1.00 14.93 50 ILE B C 1
ATOM 949 O O . ILE B 1 50 ? 21.936 31.521 -17.383 1.00 17.13 50 ILE B O 1
ATOM 954 N N . GLU B 1 51 ? 20.235 30.344 -16.495 1.00 19.32 51 GLU B N 1
ATOM 955 C CA . GLU B 1 51 ? 19.204 30.973 -17.309 1.00 18.75 51 GLU B CA 1
ATOM 956 C C . GLU B 1 51 ? 17.978 31.280 -16.452 1.00 26.19 51 GLU B C 1
ATOM 957 O O . GLU B 1 51 ? 17.888 30.857 -15.301 1.00 23.47 51 GLU B O 1
ATOM 971 N N . GLY B 1 53 ? 13.818 31.009 -16.351 1.00 32.67 53 GLY B N 1
ATOM 972 C CA . GLY B 1 53 ? 12.603 30.442 -16.917 1.00 37.76 53 GLY B CA 1
ATOM 973 C C . GLY B 1 53 ? 11.487 31.008 -16.062 1.00 30.84 53 GLY B C 1
ATOM 974 O O . GLY B 1 53 ? 11.246 32.210 -16.100 1.00 31.11 53 GLY B O 1
ATOM 975 N N . ASP B 1 54 ? 10.797 30.157 -15.306 1.00 31.98 54 ASP B N 1
ATOM 976 C CA . ASP B 1 54 ? 9.762 30.640 -14.396 1.00 37.46 54 ASP B CA 1
ATOM 977 C C . ASP B 1 54 ? 10.563 31.175 -13.211 1.00 38.42 54 ASP B C 1
ATOM 978 O O . ASP B 1 54 ? 10.118 32.055 -12.474 1.00 40.88 54 ASP B O 1
ATOM 983 N N . ASP B 1 55 ? 11.761 30.618 -13.055 1.00 30.87 55 ASP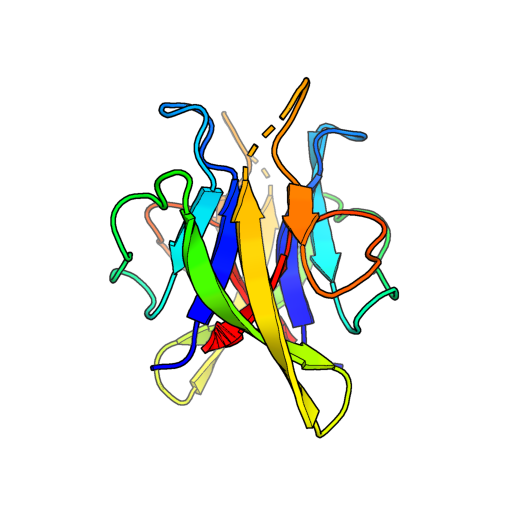 B N 1
ATOM 984 C CA . ASP B 1 55 ? 12.702 30.998 -12.005 1.00 32.28 55 ASP B CA 1
ATOM 985 C C . ASP B 1 55 ? 14.102 30.605 -12.482 1.00 25.41 55 ASP B C 1
ATOM 986 O O . ASP B 1 55 ? 14.247 29.957 -13.520 1.00 23.15 55 ASP B O 1
ATOM 991 N N . TRP B 1 56 ? 15.129 30.987 -11.734 1.00 21.33 56 TRP B N 1
ATOM 992 C CA . TRP B 1 56 ? 16.497 30.665 -12.130 1.00 23.50 56 TRP B CA 1
ATOM 993 C C . TRP B 1 56 ? 16.720 29.162 -12.183 1.00 19.67 56 TRP B C 1
ATOM 994 O O . TRP B 1 56 ? 16.197 28.418 -11.356 1.00 21.14 56 TRP B O 1
ATOM 1005 N N . TYR B 1 57 ? 17.498 28.718 -13.163 1.00 24.24 57 TYR B N 1
ATOM 1006 C CA . TYR B 1 57 ? 17.803 27.301 -13.294 1.00 20.56 57 TYR B CA 1
ATOM 1007 C C . TYR B 1 57 ? 19.127 27.167 -14.037 1.00 24.70 57 TYR B C 1
ATOM 1008 O O . TYR B 1 57 ? 19.602 28.120 -14.658 1.00 22.19 57 TYR B O 1
ATOM 1017 N N . LEU B 1 58 ? 19.730 25.988 -13.961 1.00 24.88 58 LEU B N 1
ATOM 1018 C CA . LEU B 1 58 ? 21.006 25.764 -14.620 1.00 19.75 58 LEU B CA 1
ATOM 1019 C C . LEU B 1 58 ? 20.922 24.814 -15.807 1.00 24.37 58 LEU B C 1
ATOM 1020 O O . LEU B 1 58 ? 20.379 23.716 -15.700 1.00 21.30 58 LEU B O 1
ATOM 1025 N N . VAL B 1 59 ? 21.447 25.253 -16.945 1.00 20.93 59 VAL B N 1
ATOM 1026 C CA . VAL B 1 59 ? 21.481 24.403 -18.124 1.00 20.56 59 VAL B CA 1
ATOM 1027 C C . VAL B 1 59 ? 22.745 23.574 -17.931 1.00 22.39 59 VAL B C 1
ATOM 1028 O O . VAL B 1 59 ? 23.836 24.128 -17.788 1.00 25.75 59 VAL B O 1
ATOM 1032 N N . GLY B 1 60 ? 22.599 22.255 -17.902 1.00 21.10 60 GLY B N 1
ATOM 1033 C CA . GLY B 1 60 ? 23.754 21.391 -17.725 1.00 20.15 60 GLY B CA 1
ATOM 1034 C C . GLY B 1 60 ? 23.674 20.568 -16.454 1.00 23.46 60 GLY B C 1
ATOM 1035 O O . GLY B 1 60 ? 24.446 19.632 -16.264 1.00 29.24 60 GLY B O 1
ATOM 1036 N N . LEU B 1 61 ? 22.737 20.915 -15.578 1.00 25.23 61 LEU B N 1
ATOM 1037 C CA . LEU B 1 61 ? 22.581 20.193 -14.322 1.00 30.87 61 LEU B CA 1
ATOM 1038 C C . LEU B 1 61 ? 21.172 20.305 -13.753 1.00 32.83 61 LEU B C 1
ATOM 1039 O O . LEU B 1 61 ? 20.704 21.401 -13.435 1.00 27.78 61 LEU B O 1
ATOM 1044 N N . ASN B 1 62 ? 20.500 19.165 -13.627 1.00 29.54 62 ASN B N 1
ATOM 1045 C CA . ASN B 1 62 ? 19.150 19.134 -13.082 1.00 39.59 62 ASN B CA 1
ATOM 1046 C C . ASN B 1 62 ? 19.221 18.943 -11.575 1.00 44.64 62 ASN B C 1
ATOM 1047 O O . ASN B 1 62 ? 19.480 17.842 -11.086 1.00 53.79 62 ASN B O 1
ATOM 1052 N N . VAL B 1 63 ? 19.003 20.028 -10.843 1.00 39.93 63 VAL B N 1
ATOM 1053 C CA . VAL B 1 63 ? 19.044 19.987 -9.391 1.00 40.53 63 VAL B CA 1
ATOM 1054 C C . VAL B 1 63 ? 17.773 20.603 -8.826 1.00 40.18 63 VAL B C 1
ATOM 1055 O O . VAL B 1 63 ? 17.198 21.513 -9.423 1.00 32.93 63 VAL B O 1
ATOM 1059 N N . SER B 1 64 ? 17.343 20.100 -7.672 1.00 44.50 64 SER B N 1
ATOM 1060 C CA . SER B 1 64 ? 16.138 20.589 -7.013 1.00 45.76 64 SER B CA 1
ATOM 1061 C C . SER B 1 64 ? 16.200 22.093 -6.755 1.00 41.32 64 SER B C 1
ATOM 1062 O O . SER B 1 64 ? 15.217 22.806 -6.956 1.00 41.67 64 SER B O 1
ATOM 1065 N N . ARG B 1 65 ? 17.362 22.565 -6.316 1.00 36.45 65 ARG B N 1
ATOM 1066 C CA . ARG B 1 65 ? 17.551 23.978 -6.019 1.00 33.73 65 ARG B CA 1
ATOM 1067 C C . ARG B 1 65 ? 19.014 24.379 -6.187 1.00 26.07 65 ARG B C 1
ATOM 1068 O O . ARG B 1 65 ? 19.913 23.578 -5.954 1.00 27.07 65 ARG B O 1
ATOM 1076 N N . LEU B 1 66 ? 19.238 25.628 -6.582 1.00 22.00 66 LEU B N 1
ATOM 1077 C CA . LEU B 1 66 ? 20.585 26.149 -6.808 1.00 20.33 66 LEU B CA 1
ATOM 1078 C C . LEU B 1 66 ? 21.346 26.580 -5.553 1.00 17.05 66 LEU B C 1
ATOM 1079 O O . LEU B 1 66 ? 22.573 26.617 -5.544 1.00 17.25 66 LEU B O 1
ATOM 1084 N N . ASP B 1 67 ? 20.609 26.906 -4.502 1.00 20.09 67 ASP B N 1
ATOM 1085 C CA . ASP B 1 67 ? 21.194 27.378 -3.251 1.00 22.63 67 ASP B CA 1
ATOM 1086 C C . ASP B 1 67 ? 22.263 26.494 -2.620 1.00 15.89 67 ASP B C 1
ATOM 1087 O O . ASP B 1 67 ? 22.053 25.302 -2.403 1.00 15.27 67 ASP B O 1
ATOM 1092 N N . GLY B 1 68 ? 23.415 27.090 -2.318 1.00 15.22 68 GLY B N 1
ATOM 1093 C CA . GLY B 1 68 ? 24.472 26.347 -1.653 1.00 13.44 68 GLY B CA 1
ATOM 1094 C C . GLY B 1 68 ? 25.402 25.499 -2.497 1.00 16.52 68 GLY B C 1
ATOM 1095 O O . GLY B 1 68 ? 26.309 24.856 -1.963 1.00 19.05 68 GLY B O 1
ATOM 1096 N N . LEU B 1 69 ? 25.191 25.481 -3.806 1.00 14.75 69 LEU B N 1
ATOM 1097 C CA . LEU B 1 69 ? 26.062 24.690 -4.666 1.00 13.28 69 LEU B CA 1
ATOM 1098 C C . LEU B 1 69 ? 27.477 25.253 -4.631 1.00 18.15 69 LEU B C 1
ATOM 1099 O O . LEU B 1 69 ? 27.667 26.466 -4.502 1.00 15.44 69 LEU B O 1
ATOM 1104 N N . ARG B 1 70 ? 28.467 24.369 -4.720 1.00 15.83 70 ARG B N 1
ATOM 1105 C CA . ARG B 1 70 ? 29.860 24.797 -4.775 1.00 17.00 70 ARG B CA 1
ATOM 1106 C C . ARG B 1 70 ? 30.137 25.010 -6.259 1.00 18.64 70 ARG B C 1
ATOM 1107 O O . ARG B 1 70 ? 29.775 24.181 -7.096 1.00 19.94 70 ARG B O 1
ATOM 1115 N N . VAL B 1 71 ? 30.766 26.128 -6.588 1.00 13.65 71 VAL B N 1
ATOM 1116 C CA . VAL B 1 71 ? 31.037 26.442 -7.979 1.00 14.23 71 VAL B CA 1
ATOM 1117 C C . VAL B 1 71 ? 32.434 26.998 -8.181 1.00 14.55 71 VAL B C 1
ATOM 1118 O O . VAL B 1 71 ? 33.154 27.268 -7.220 1.00 19.12 71 VAL B O 1
ATOM 1122 N N . ARG B 1 72 ? 32.815 27.149 -9.443 1.00 12.60 72 ARG B N 1
ATOM 1123 C CA . ARG B 1 72 ? 34.119 27.696 -9.773 1.00 22.16 72 ARG B CA 1
ATOM 1124 C C . ARG B 1 72 ? 34.042 28.419 -11.109 1.00 19.91 72 ARG B C 1
ATOM 1125 O O . ARG B 1 72 ? 33.285 28.020 -11.998 1.00 17.10 72 ARG B O 1
#

Radius of gyration: 14.23 Å; Cα contacts (8 Å, |Δi|>4): 303; chains: 2; bounding box: 33×28×40 Å

InterPro domains:
  IPR035255 Domain of unknown function DUF5348 [PF17295] (7-72)

Foldseek 3Di:
DKFWWAADDVDRFIWTDDDPPDIPPGDDFQDWWWWDDPPDTWIWGWHPPHIDIDGDDDPDRHGTMID/DKFWWAQDPVVRAIWTDDDPPDIPPGDDFQDWWWWDDPNDTWIWTWHPPHIDTDGDDDPDRGGTMID

B-factor: mean 30.09, std 13.66, range [9.58, 88.32]

Nearest PDB structures (foldseek):
  3nrl-assembly1_A  TM=1.015E+00  e=7.388E-12  Mediterraneibacter gnavus ATCC 29149
  2gre-assembly1_J  TM=4.501E-01  e=5.078E-01  Bacillus cereus
  2gre-assembly1_G  TM=4.364E-01  e=4.074E-01  Bacillus cereus
  2gre-assembly1_L  TM=4.170E-01  e=7.067E-01  Bacillus cereus
  7vtm-assembly1_A  TM=3.883E-01  e=8.429E+00  Streptomyces pratensis

Organism: Mediterraneibacter gnavus (strain ATCC 29149 / DSM 114966 / JCM 6515 / VPI C7-9) (NCBI:txid411470)

Solvent-accessible surface area: 7643 Å² total

Secondary structure (DSSP, 8-state):
--EEEEEETTTTEEEEEEETTEE-----TT-EEEEEETTEEEEEEE---S--EES---S-STT-EE-/--EEEEEETTTTEEEEEEETTEE-----TT-EEEEEETTEEEEEEE---S--EET---S--TT-EE-

CATH classification: 2.40.10.390